Protein AF-A0A848B9R7-F1 (afdb_monomer)

Solvent-accessible surface area (backbone atoms only — not comparable to full-atom values): 5778 Å² total; per-residue (Å²): 103,74,55,54,75,73,64,73,51,66,62,83,71,75,56,70,49,77,46,66,46,96,77,25,33,34,41,40,38,40,32,56,66,95,85,47,75,49,77,49,76,52,71,52,96,68,77,56,64,80,72,81,91,49,97,78,82,62,80,92,69,54,74,67,55,47,51,39,48,76,70,67,61,75,78,91,69,90,72,76,89,70,76,84,81,128

InterPro domains:
  IPR008878 Transposase IS66, Orf2 [NF033819] (2-72)
  IPR008878 Transposase IS66, Orf2 [PF05717] (2-77)
  IPR008878 Transposase IS66, Orf2 [PTHR36455] (2-80)

Foldseek 3Di:
DCCCVPPVDDLPPQDWDWDADPQQQKIWIWHDDPVGIDIDIDGHPDDHQDDDDDPVPDDDDDPVRVVCRVVVPDDPDDDPPDDPDD

pLDDT: mean 77.75, std 14.68, range [44.97, 94.94]

Sequence (86 aa):
GAVEEYIQQEPESGHAFVFFGRSRKMVKILQWQGDGFTIWMKRLESGAFHLPKSAEGRIELSSRELAALLSGIKPHRYYKRYSKKS

Radius of gyration: 14.38 Å; Cα contacts (8 Å, |Δi|>4): 87; chains: 1; bounding box: 37×24×40 Å

Structure (mmCIF, N/CA/C/O backbone):
data_AF-A0A848B9R7-F1
#
_entry.id   AF-A0A848B9R7-F1
#
loop_
_atom_site.group_PDB
_atom_site.id
_atom_site.type_symbol
_atom_site.label_atom_id
_atom_site.label_alt_id
_atom_site.label_comp_id
_atom_site.label_asym_id
_atom_site.label_entity_id
_atom_site.label_seq_id
_atom_site.pdbx_PDB_ins_code
_atom_site.Cartn_x
_atom_site.Cartn_y
_atom_site.Cartn_z
_atom_site.occupancy
_atom_site.B_iso_or_equiv
_atom_site.auth_seq_id
_atom_site.auth_comp_id
_atom_site.auth_asym_id
_atom_site.auth_atom_id
_atom_site.pdbx_PDB_model_num
ATOM 1 N N . GLY A 1 1 ? 0.017 7.086 15.751 1.00 52.72 1 GLY A N 1
ATOM 2 C CA . GLY A 1 1 ? 0.843 6.186 14.902 1.00 52.72 1 GLY A CA 1
ATOM 3 C C . GLY A 1 1 ? 0.758 6.587 13.433 1.00 52.72 1 GLY A C 1
ATOM 4 O O . GLY A 1 1 ? -0.076 7.415 13.104 1.00 52.72 1 GLY A O 1
ATOM 5 N N . ALA A 1 2 ? 1.572 6.020 12.528 1.00 56.38 2 ALA A N 1
ATOM 6 C CA . ALA A 1 2 ? 1.643 6.462 11.118 1.00 56.38 2 ALA A CA 1
ATOM 7 C C . ALA A 1 2 ? 0.290 6.454 10.358 1.00 56.38 2 ALA A C 1
ATOM 9 O O . ALA A 1 2 ? 0.133 7.180 9.382 1.00 56.38 2 ALA A O 1
ATOM 10 N N . VAL A 1 3 ? -0.695 5.666 10.801 1.00 55.53 3 VAL A N 1
ATOM 11 C CA . VAL A 1 3 ? -2.071 5.685 10.264 1.00 55.53 3 VAL A CA 1
ATOM 12 C C . VAL A 1 3 ? -2.795 6.990 10.601 1.00 55.53 3 VAL A C 1
ATOM 14 O O . VAL A 1 3 ? -3.281 7.670 9.700 1.00 55.53 3 VAL A O 1
ATOM 17 N N . GLU A 1 4 ? -2.804 7.377 11.875 1.00 55.56 4 GLU A N 1
ATOM 18 C CA . GLU A 1 4 ? -3.401 8.634 12.346 1.00 55.56 4 GLU A CA 1
ATOM 19 C C . GLU A 1 4 ? -2.660 9.846 11.768 1.00 55.56 4 GLU A C 1
ATOM 21 O O . GLU A 1 4 ? -3.283 10.797 11.307 1.00 55.56 4 GLU A O 1
ATOM 26 N N . GLU A 1 5 ? -1.326 9.781 11.731 1.00 56.72 5 GLU A N 1
ATOM 27 C CA . GLU A 1 5 ? -0.470 10.898 11.321 1.00 56.72 5 GLU A CA 1
ATOM 28 C C . GLU A 1 5 ? -0.540 11.178 9.810 1.00 56.72 5 GLU A C 1
ATOM 30 O O . GLU A 1 5 ? -0.558 12.335 9.396 1.00 56.72 5 GLU A O 1
ATOM 35 N N . TYR A 1 6 ? -0.622 10.137 8.969 1.00 56.00 6 TYR A N 1
ATOM 36 C CA . TYR A 1 6 ? -0.562 10.306 7.512 1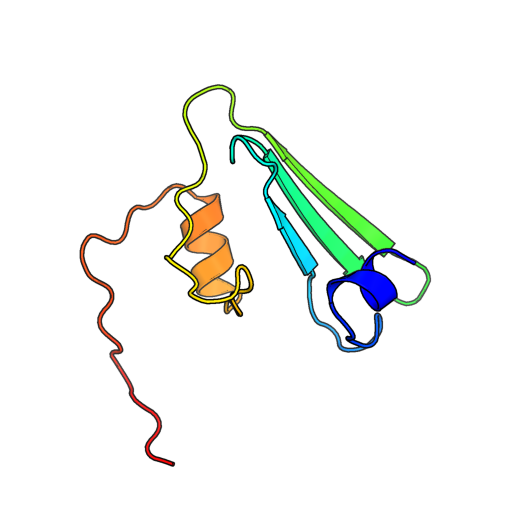.00 56.00 6 TYR A CA 1
ATOM 37 C C . TYR A 1 6 ? -1.898 10.145 6.797 1.00 56.00 6 TYR A C 1
ATOM 39 O O . TYR A 1 6 ? -2.009 10.627 5.664 1.00 56.00 6 TYR A O 1
ATOM 47 N N . ILE A 1 7 ? -2.894 9.482 7.395 1.00 61.25 7 ILE A N 1
ATOM 48 C CA . ILE A 1 7 ? -4.160 9.182 6.708 1.00 61.25 7 ILE A CA 1
ATOM 49 C C . ILE A 1 7 ? -5.385 9.784 7.406 1.00 61.25 7 ILE A C 1
ATOM 51 O O . ILE A 1 7 ? -6.390 9.978 6.730 1.00 61.25 7 ILE A O 1
ATOM 55 N N . GLN A 1 8 ? -5.285 10.220 8.671 1.00 61.97 8 GLN A N 1
ATOM 56 C CA . GLN A 1 8 ? -6.385 10.895 9.389 1.00 61.97 8 GLN A CA 1
ATOM 57 C C . GLN A 1 8 ? -7.701 10.096 9.350 1.00 61.97 8 GLN A C 1
ATOM 59 O O . GLN A 1 8 ? -8.783 10.659 9.203 1.00 61.97 8 GLN A O 1
ATOM 64 N N . GLN A 1 9 ? -7.601 8.770 9.412 1.00 64.38 9 GLN A N 1
ATOM 65 C CA . GLN A 1 9 ? -8.745 7.866 9.412 1.00 64.38 9 GLN A CA 1
ATOM 66 C C . GLN A 1 9 ? -8.632 6.921 10.597 1.00 64.38 9 GLN A C 1
ATOM 68 O O . GLN A 1 9 ? -7.529 6.488 10.943 1.00 64.38 9 GLN A O 1
ATOM 73 N N . GLU A 1 10 ? -9.780 6.598 11.185 1.00 65.19 10 GLU A N 1
ATOM 74 C CA . GLU A 1 10 ? -9.870 5.661 12.300 1.00 65.19 10 GLU A CA 1
ATOM 75 C C . GLU A 1 10 ? -9.354 4.280 11.865 1.00 65.19 10 GLU A C 1
ATOM 77 O O . GLU A 1 10 ? -9.826 3.746 10.852 1.00 65.19 10 GLU A O 1
ATOM 82 N N . PRO A 1 11 ? -8.409 3.666 12.599 1.00 64.62 11 PRO A N 1
ATOM 83 C CA . PRO A 1 11 ? -7.920 2.318 12.309 1.00 64.62 11 PRO A CA 1
ATOM 84 C C . PRO A 1 11 ? -9.037 1.277 12.166 1.00 64.62 11 PRO A C 1
ATOM 86 O O . PRO A 1 11 ? -8.947 0.383 11.329 1.00 64.62 11 PRO A O 1
ATOM 89 N N . GLU A 1 12 ? -10.110 1.432 12.942 1.00 65.44 12 GLU A N 1
ATOM 90 C CA . GLU A 1 12 ? -11.253 0.516 13.020 1.00 65.44 12 GLU A CA 1
ATOM 91 C C . GLU A 1 12 ? -12.298 0.721 11.912 1.00 65.44 12 GLU A C 1
ATOM 93 O O . GLU A 1 12 ? -13.256 -0.040 11.813 1.00 65.44 12 GLU A O 1
ATOM 98 N N . SER A 1 13 ? -12.105 1.705 11.027 1.00 70.19 13 SER A N 1
ATOM 99 C CA . SER A 1 13 ? -13.033 2.045 9.932 1.00 70.19 13 SER A CA 1
ATOM 100 C C . SER A 1 13 ? -13.250 0.932 8.892 1.00 70.19 13 SER A C 1
ATOM 102 O O . SER A 1 13 ? -14.070 1.074 7.986 1.00 70.19 13 SER A O 1
ATOM 104 N N . GLY A 1 14 ? -12.503 -0.173 8.980 1.00 72.19 14 GLY A N 1
ATOM 105 C CA . GLY A 1 14 ? -12.530 -1.274 8.014 1.00 72.19 14 GLY A CA 1
ATOM 106 C C . GLY A 1 14 ? -11.753 -0.986 6.726 1.00 72.19 14 GLY A C 1
ATOM 107 O O . GLY A 1 14 ? -11.666 -1.850 5.850 1.00 72.19 14 GLY A O 1
ATOM 108 N N . HIS A 1 15 ? -11.151 0.200 6.603 1.00 80.25 15 HIS A N 1
ATOM 109 C CA . HIS A 1 15 ? -10.302 0.551 5.474 1.00 80.25 15 HIS A CA 1
ATOM 110 C C . HIS A 1 15 ? -8.929 -0.131 5.559 1.00 80.25 15 HIS A C 1
ATOM 112 O O . HIS A 1 15 ? -8.351 -0.319 6.629 1.00 80.25 15 HIS A O 1
ATOM 118 N N . ALA A 1 16 ? -8.386 -0.480 4.393 1.00 86.19 16 ALA A N 1
ATOM 119 C CA . ALA A 1 16 ? -6.998 -0.896 4.256 1.00 86.19 16 ALA A CA 1
ATOM 120 C C . ALA A 1 16 ? -6.161 0.291 3.773 1.00 86.19 16 ALA A C 1
ATOM 122 O O . ALA A 1 16 ? -6.488 0.941 2.778 1.00 86.19 16 ALA A O 1
ATOM 123 N N . PHE A 1 17 ? -5.046 0.542 4.447 1.00 88.06 17 PHE A N 1
ATOM 124 C CA . PHE A 1 17 ? -4.128 1.619 4.111 1.00 88.06 17 PHE A CA 1
ATOM 125 C C . PHE A 1 17 ? -2.989 1.087 3.251 1.00 88.06 17 PHE A C 1
ATOM 127 O O . PHE A 1 17 ? -2.237 0.204 3.669 1.00 88.06 17 PHE A O 1
ATOM 134 N N . VAL A 1 18 ? -2.860 1.617 2.034 1.00 90.62 18 VAL A N 1
ATOM 135 C CA . VAL A 1 18 ? -1.916 1.115 1.031 1.00 90.62 18 VAL A CA 1
ATOM 136 C C . VAL A 1 18 ? -0.805 2.131 0.794 1.00 90.62 18 VAL A C 1
ATOM 138 O O . VAL A 1 18 ? -1.039 3.230 0.299 1.00 90.62 18 VAL A O 1
ATOM 141 N N . PHE A 1 19 ? 0.429 1.735 1.092 1.00 90.12 19 PHE A N 1
ATOM 142 C CA . PHE A 1 19 ? 1.617 2.569 0.961 1.00 90.12 19 PHE A CA 1
ATOM 143 C C . PHE A 1 19 ? 2.539 2.021 -0.120 1.00 90.12 19 PHE A C 1
ATOM 145 O O . PHE A 1 19 ? 2.981 0.873 -0.056 1.00 90.12 19 PHE A O 1
ATOM 152 N N . PHE A 1 20 ? 2.893 2.866 -1.084 1.00 90.00 20 PHE A N 1
ATOM 153 C CA . PHE A 1 20 ? 3.890 2.544 -2.099 1.00 90.00 20 PHE A CA 1
ATOM 154 C C . PHE A 1 2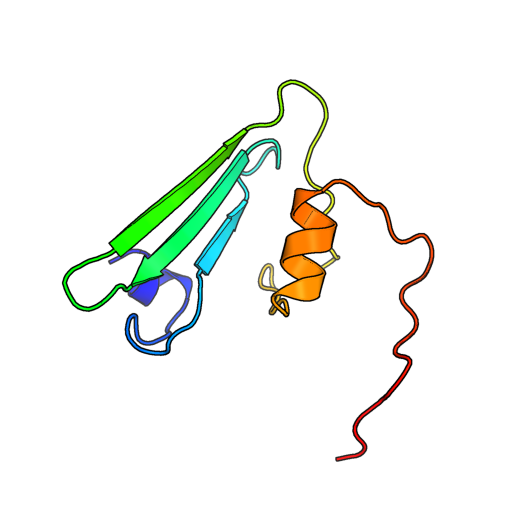0 ? 5.212 3.221 -1.760 1.00 90.00 20 PHE A C 1
ATOM 156 O O . PHE A 1 20 ? 5.256 4.413 -1.463 1.00 90.00 20 PHE A O 1
ATOM 163 N N . GLY A 1 21 ? 6.311 2.468 -1.832 1.00 89.56 21 GLY A N 1
ATOM 164 C CA . GLY A 1 21 ? 7.644 3.048 -1.666 1.00 89.56 21 GLY A CA 1
ATOM 165 C C . GLY A 1 21 ? 7.950 4.085 -2.753 1.00 89.56 21 GLY A C 1
ATOM 166 O O . GLY A 1 21 ? 7.366 4.049 -3.836 1.00 89.56 21 GLY A O 1
ATOM 167 N N . ARG A 1 22 ? 8.926 4.972 -2.516 1.00 87.94 22 ARG A N 1
ATOM 168 C CA . ARG A 1 22 ? 9.310 6.040 -3.466 1.00 87.94 22 ARG A CA 1
ATOM 169 C C . ARG A 1 22 ? 9.646 5.519 -4.871 1.00 87.94 22 ARG A C 1
ATOM 171 O O . ARG A 1 22 ? 9.270 6.135 -5.861 1.00 87.94 22 ARG A O 1
ATOM 178 N N . SER A 1 23 ? 10.307 4.363 -4.963 1.00 90.00 23 SER A N 1
ATOM 179 C CA . SER A 1 23 ? 10.626 3.690 -6.235 1.00 90.00 23 SER A CA 1
ATOM 180 C C . SER A 1 23 ? 9.456 2.905 -6.836 1.00 90.00 23 SER A C 1
ATOM 182 O O . SER A 1 23 ? 9.584 2.346 -7.921 1.00 90.00 23 SER A O 1
ATOM 184 N N . ARG A 1 24 ? 8.336 2.805 -6.110 1.00 91.38 24 ARG A N 1
ATOM 185 C CA . ARG A 1 24 ? 7.139 2.023 -6.444 1.00 91.38 24 ARG A CA 1
ATOM 186 C C . ARG A 1 24 ? 7.416 0.543 -6.722 1.00 91.38 24 ARG A C 1
ATOM 188 O O . ARG A 1 24 ? 6.589 -0.128 -7.316 1.00 91.38 24 ARG A O 1
ATOM 195 N N . LYS A 1 25 ? 8.548 -0.004 -6.273 1.00 94.25 25 LYS A N 1
ATOM 196 C CA . LYS A 1 25 ? 8.852 -1.448 -6.375 1.00 94.25 25 LYS A CA 1
ATOM 197 C C . LYS A 1 25 ? 8.216 -2.281 -5.268 1.00 94.25 25 LYS A C 1
ATOM 199 O O . LYS A 1 25 ? 8.283 -3.504 -5.288 1.00 94.25 25 LYS A O 1
ATOM 204 N N . MET A 1 26 ? 7.665 -1.614 -4.264 1.00 94.81 26 MET A N 1
ATOM 205 C CA . MET A 1 26 ? 7.203 -2.216 -3.028 1.00 94.81 26 MET A CA 1
ATOM 206 C C . MET A 1 26 ? 5.899 -1.561 -2.607 1.00 94.81 26 MET A C 1
ATOM 208 O O . MET A 1 26 ? 5.772 -0.336 -2.689 1.00 94.81 26 MET A O 1
ATOM 212 N N . VAL A 1 27 ? 4.977 -2.390 -2.138 1.00 94.44 27 VAL A N 1
ATOM 213 C CA . VAL A 1 27 ? 3.712 -1.985 -1.539 1.00 94.44 27 VAL A CA 1
ATOM 214 C C . VAL A 1 27 ? 3.580 -2.617 -0.157 1.00 94.44 27 VAL A C 1
ATOM 216 O O . VAL A 1 27 ? 3.978 -3.768 0.043 1.00 94.44 27 VAL A O 1
ATOM 219 N N . LYS A 1 28 ? 3.042 -1.849 0.788 1.00 94.19 28 LYS A N 1
ATOM 220 C CA . LYS A 1 28 ? 2.623 -2.306 2.114 1.00 94.19 28 LYS A CA 1
ATOM 221 C C . LYS A 1 28 ? 1.136 -2.020 2.267 1.00 94.19 28 LYS A C 1
ATOM 223 O O . LYS A 1 28 ? 0.705 -0.913 1.959 1.00 94.19 28 LYS A O 1
ATOM 228 N N . ILE A 1 29 ? 0.376 -3.005 2.721 1.00 92.62 29 ILE A N 1
ATOM 229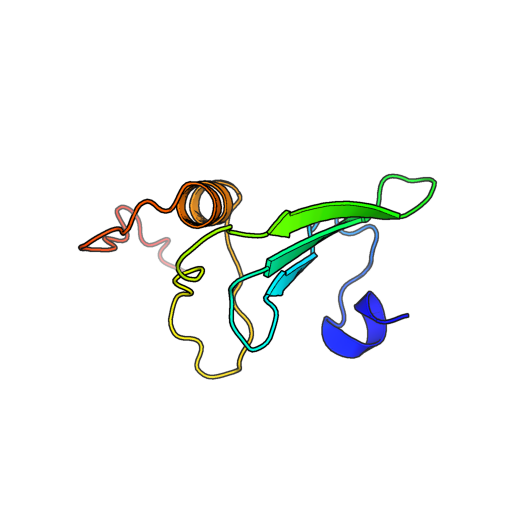 C CA . ILE A 1 29 ? -1.045 -2.884 3.034 1.00 92.62 29 ILE A CA 1
ATOM 230 C C . ILE A 1 29 ? -1.188 -3.122 4.527 1.00 92.62 29 ILE A C 1
ATOM 232 O O . ILE A 1 29 ? -0.738 -4.149 5.030 1.00 92.62 29 ILE A O 1
ATOM 236 N N . LEU A 1 30 ? -1.779 -2.158 5.214 1.00 91.06 30 LEU A N 1
ATOM 237 C CA . LEU A 1 30 ? -1.990 -2.164 6.650 1.00 91.06 30 LEU A CA 1
ATOM 238 C C . LEU A 1 30 ? -3.495 -2.184 6.917 1.00 91.06 30 LEU A C 1
ATOM 240 O O . LEU A 1 30 ? -4.217 -1.341 6.389 1.00 91.06 30 LEU A O 1
ATOM 244 N N . GLN A 1 31 ? -3.961 -3.137 7.716 1.00 88.12 31 GLN A N 1
ATOM 245 C CA . GLN A 1 31 ? -5.375 -3.283 8.059 1.00 88.12 31 GLN A CA 1
ATOM 246 C C . GLN A 1 31 ? -5.517 -3.634 9.537 1.00 88.12 31 GLN A C 1
ATOM 248 O O . GLN A 1 31 ? -4.784 -4.488 10.033 1.00 88.12 31 GLN A O 1
ATOM 253 N N . TRP A 1 32 ? -6.451 -2.992 10.234 1.00 84.75 32 TRP A N 1
ATOM 254 C CA . TRP A 1 32 ? -6.806 -3.365 11.602 1.00 84.75 32 TRP A CA 1
ATOM 255 C C . TRP A 1 32 ? -7.685 -4.622 11.615 1.00 84.75 32 TRP A C 1
ATOM 257 O O . TRP A 1 32 ? -8.595 -4.750 10.797 1.00 84.75 32 TRP A O 1
ATOM 267 N N . GLN A 1 33 ? -7.409 -5.547 12.532 1.00 83.56 33 GLN A N 1
ATOM 268 C CA . GLN A 1 33 ? -8.116 -6.821 12.703 1.00 83.56 33 GLN A CA 1
ATOM 269 C C . GLN A 1 33 ? -8.551 -7.021 14.163 1.00 83.56 33 GLN A C 1
ATOM 271 O O . GLN A 1 33 ? -8.354 -8.079 14.740 1.00 83.56 33 GLN A O 1
ATOM 276 N N . GLY A 1 34 ? -9.151 -5.998 14.777 1.00 80.00 34 GLY A N 1
ATOM 277 C CA . GLY A 1 34 ? -9.755 -6.073 16.115 1.00 80.00 34 GLY A CA 1
ATOM 278 C C . GLY A 1 34 ? -8.751 -6.086 17.272 1.00 80.00 34 GLY A C 1
ATOM 279 O O . GLY A 1 34 ? -8.897 -5.300 18.200 1.00 80.00 34 GLY A O 1
ATOM 280 N N . ASP A 1 35 ? -7.727 -6.934 17.207 1.00 83.69 35 ASP A N 1
ATOM 281 C CA . ASP A 1 35 ? -6.686 -7.101 18.227 1.00 83.69 35 ASP A CA 1
ATOM 282 C C . ASP A 1 35 ? -5.356 -6.420 17.865 1.00 83.69 35 ASP A C 1
ATOM 284 O O . ASP A 1 35 ? -4.434 -6.350 18.681 1.00 83.69 35 ASP A O 1
ATOM 288 N N . GLY A 1 36 ? -5.247 -5.899 16.644 1.00 82.75 36 GLY A N 1
ATOM 289 C CA . GLY A 1 36 ? -4.020 -5.300 16.156 1.00 82.75 36 GLY A CA 1
ATOM 290 C C . GLY A 1 36 ? -4.026 -5.025 14.660 1.00 82.75 36 GLY A C 1
ATOM 291 O O . GLY A 1 36 ? -5.021 -5.186 13.951 1.00 82.75 36 GLY A O 1
ATOM 292 N N . PHE A 1 37 ? -2.864 -4.615 14.158 1.00 84.56 37 PHE A N 1
ATOM 293 C CA . PHE A 1 37 ? -2.647 -4.418 12.733 1.00 84.56 37 PHE A CA 1
ATOM 294 C C . PHE A 1 37 ? -2.071 -5.666 12.068 1.00 84.56 37 PHE A C 1
ATOM 296 O O . PHE A 1 37 ? -1.026 -6.177 12.465 1.00 84.56 37 PHE A O 1
ATOM 303 N N . THR A 1 38 ? -2.681 -6.069 10.958 1.00 89.56 38 THR A N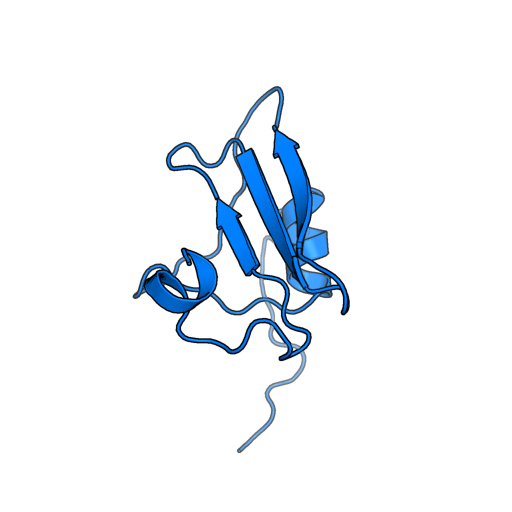 1
ATOM 304 C CA . THR A 1 38 ? -2.085 -6.989 9.991 1.00 89.56 38 THR A CA 1
ATOM 305 C C . THR A 1 38 ? -1.371 -6.204 8.894 1.00 89.56 38 THR A C 1
ATOM 307 O O . THR A 1 38 ? -1.909 -5.235 8.350 1.00 89.56 38 THR A O 1
ATOM 310 N N . ILE A 1 39 ? -0.159 -6.645 8.541 1.00 91.25 39 ILE A N 1
ATOM 311 C CA . ILE A 1 39 ? 0.632 -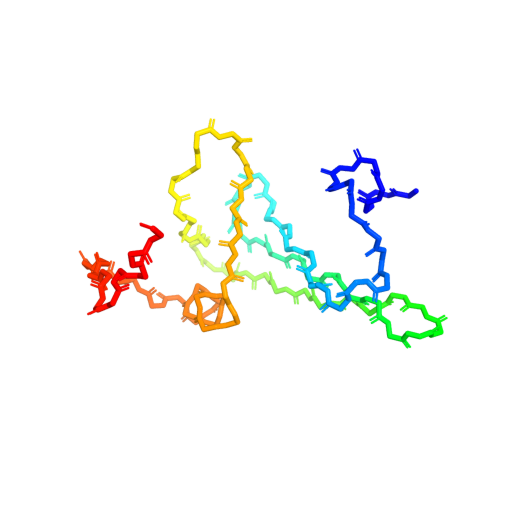6.070 7.448 1.00 91.25 39 ILE A CA 1
ATOM 312 C C . ILE A 1 39 ? 0.832 -7.114 6.358 1.00 91.25 39 ILE A C 1
ATOM 314 O O . ILE A 1 39 ? 1.449 -8.152 6.584 1.00 91.25 39 ILE A O 1
ATOM 318 N N . TRP A 1 40 ? 0.396 -6.787 5.145 1.00 93.56 40 TRP A N 1
ATOM 319 C CA . TRP A 1 40 ? 0.793 -7.498 3.937 1.00 93.56 40 TRP A CA 1
ATOM 320 C C . TRP A 1 40 ? 1.799 -6.675 3.139 1.00 93.56 40 TRP A C 1
ATOM 322 O O . TRP A 1 40 ? 1.693 -5.452 3.029 1.00 93.56 40 TRP A O 1
ATOM 332 N N . MET A 1 41 ? 2.785 -7.344 2.553 1.00 94.94 41 MET A N 1
ATOM 333 C CA . MET A 1 41 ? 3.861 -6.693 1.821 1.00 94.94 41 MET A CA 1
ATOM 334 C C . MET A 1 41 ? 4.184 -7.456 0.543 1.00 94.94 41 MET A C 1
ATOM 336 O O . MET A 1 41 ? 4.362 -8.671 0.561 1.00 94.94 41 MET A O 1
ATOM 340 N N . LYS A 1 42 ? 4.327 -6.722 -0.564 1.00 93.56 42 LYS A N 1
ATOM 341 C CA . LYS A 1 42 ? 4.784 -7.273 -1.844 1.00 93.56 42 LYS A CA 1
ATOM 342 C C . LYS A 1 42 ? 5.877 -6.404 -2.435 1.00 93.56 42 LYS A C 1
ATOM 344 O O . LYS A 1 42 ? 5.732 -5.185 -2.552 1.00 93.56 42 LYS A O 1
ATOM 349 N N . ARG A 1 43 ? 6.963 -7.053 -2.847 1.00 94.38 43 ARG A N 1
ATOM 350 C CA . ARG A 1 43 ? 8.055 -6.461 -3.618 1.00 94.38 43 ARG A CA 1
ATOM 351 C C . ARG A 1 43 ? 8.064 -7.087 -5.008 1.00 94.38 43 ARG A C 1
ATOM 353 O O . ARG A 1 43 ? 7.841 -8.283 -5.146 1.00 94.38 43 ARG A O 1
ATOM 360 N N . LEU A 1 44 ? 8.275 -6.268 -6.029 1.00 93.50 44 LEU A N 1
ATOM 361 C CA . LEU A 1 44 ? 8.492 -6.745 -7.388 1.00 93.50 44 LEU A CA 1
ATOM 362 C C . LEU A 1 44 ? 9.986 -7.011 -7.593 1.00 93.50 44 LEU A C 1
ATOM 364 O O . LEU A 1 44 ? 10.808 -6.145 -7.285 1.00 93.50 44 LEU A O 1
ATOM 368 N N . GLU A 1 45 ? 10.318 -8.172 -8.154 1.00 92.75 45 GLU A N 1
ATOM 369 C CA . GLU A 1 45 ? 11.689 -8.513 -8.567 1.00 92.75 45 GLU A CA 1
ATOM 370 C C . GLU A 1 45 ? 12.180 -7.602 -9.705 1.00 92.75 45 GLU A C 1
ATOM 372 O O . GLU A 1 45 ? 13.348 -7.222 -9.767 1.00 92.75 45 GLU A O 1
ATOM 377 N N . SER A 1 46 ? 11.266 -7.169 -10.579 1.00 90.25 46 SER A N 1
ATOM 378 C CA . SER A 1 46 ? 11.541 -6.235 -11.671 1.00 90.25 46 SER A CA 1
ATOM 379 C C . SER A 1 46 ? 10.361 -5.289 -11.920 1.00 90.25 46 SER A C 1
ATOM 381 O O . SER A 1 46 ? 9.213 -5.592 -11.595 1.00 90.25 46 SER A O 1
ATOM 383 N N . GLY A 1 47 ? 10.645 -4.123 -12.505 1.00 90.06 47 GLY A N 1
ATOM 384 C CA . GLY A 1 47 ? 9.648 -3.091 -12.794 1.00 90.06 47 GLY A CA 1
ATOM 385 C C . GLY A 1 47 ? 9.198 -2.296 -11.565 1.00 90.06 47 GLY A C 1
ATOM 386 O O . GLY A 1 47 ? 9.918 -2.198 -10.571 1.00 90.06 47 GLY A O 1
ATOM 387 N N . ALA A 1 48 ? 8.023 -1.671 -11.669 1.00 91.44 48 ALA A N 1
ATOM 388 C CA . ALA A 1 48 ? 7.403 -0.857 -10.626 1.00 91.44 48 ALA A CA 1
ATOM 389 C C . ALA A 1 48 ? 5.868 -0.883 -10.752 1.00 91.44 48 ALA A C 1
ATOM 391 O O . ALA A 1 48 ? 5.324 -1.050 -11.848 1.00 91.44 48 ALA A O 1
ATOM 392 N N . PHE A 1 49 ? 5.166 -0.684 -9.636 1.00 90.38 49 PHE A N 1
ATOM 393 C CA . PHE A 1 49 ? 3.720 -0.495 -9.608 1.00 90.38 49 PHE A CA 1
ATOM 394 C C . PHE A 1 49 ? 3.336 0.794 -10.345 1.00 90.38 49 PHE A C 1
ATOM 396 O O . PHE A 1 49 ? 3.908 1.867 -10.119 1.00 90.38 49 PHE A O 1
ATOM 403 N N . HIS A 1 50 ? 2.339 0.687 -11.222 1.00 87.31 50 HIS A N 1
ATOM 404 C CA . HIS A 1 50 ? 1.813 1.814 -11.984 1.00 87.31 50 HIS A CA 1
ATOM 405 C C . HIS A 1 50 ? 0.614 2.394 -11.241 1.00 87.31 50 HIS A C 1
ATOM 407 O O . HIS A 1 50 ? -0.489 1.859 -11.304 1.00 87.31 50 HIS A O 1
ATOM 413 N N . LEU A 1 51 ? 0.858 3.479 -10.513 1.00 85.44 51 LEU A N 1
ATOM 414 C CA . LEU A 1 51 ? -0.179 4.183 -9.770 1.00 85.44 51 LEU A CA 1
ATOM 415 C C . LEU A 1 51 ? -0.949 5.134 -10.698 1.00 85.44 51 LEU A C 1
ATOM 417 O O . LEU A 1 51 ? -0.324 5.757 -11.566 1.00 85.44 51 LEU A O 1
ATOM 421 N N . PRO A 1 52 ? -2.270 5.295 -10.505 1.00 80.75 52 PRO A N 1
ATOM 422 C CA . PRO A 1 52 ? -2.992 6.404 -11.109 1.00 80.75 52 PRO A CA 1
ATOM 423 C C . PRO A 1 52 ? -2.360 7.738 -10.686 1.00 80.75 52 PRO A C 1
ATOM 425 O O . PRO A 1 52 ? -1.721 7.842 -9.637 1.00 80.75 52 PRO A O 1
ATOM 428 N N . LYS A 1 53 ? -2.499 8.774 -11.518 1.00 77.81 53 LYS A N 1
ATOM 429 C CA . LYS A 1 53 ? -2.057 10.118 -11.130 1.00 77.81 53 LYS A CA 1
ATOM 430 C C . LYS A 1 53 ? -2.979 10.630 -10.023 1.00 77.81 53 LYS A C 1
ATOM 432 O O . LYS A 1 53 ? -4.193 10.600 -10.186 1.00 77.81 53 LYS A O 1
ATOM 437 N N . SER A 1 54 ? -2.390 11.122 -8.940 1.00 75.69 54 SER A N 1
ATOM 438 C CA . SER A 1 54 ? -3.086 11.895 -7.912 1.00 75.69 54 SER A CA 1
ATOM 439 C C . SER A 1 54 ? -2.590 13.331 -7.954 1.00 75.69 54 SER A C 1
ATOM 441 O O . SER A 1 54 ? -1.386 13.544 -8.099 1.00 75.69 54 SER A O 1
ATOM 443 N N . ALA A 1 55 ? -3.499 14.293 -7.813 1.00 62.38 55 ALA A N 1
ATOM 444 C CA . ALA A 1 55 ? -3.137 15.695 -7.627 1.00 62.38 55 ALA A CA 1
ATOM 445 C C . ALA A 1 55 ? -2.544 15.951 -6.227 1.00 62.38 55 ALA A C 1
ATOM 447 O O . ALA A 1 55 ? -1.673 16.799 -6.079 1.00 62.38 55 ALA A O 1
ATOM 448 N N . GLU A 1 56 ? -2.957 15.170 -5.224 1.00 73.31 56 GLU A N 1
ATOM 449 C CA . GLU A 1 56 ? -2.657 15.407 -3.801 1.00 73.31 56 GLU A CA 1
ATOM 450 C C . GLU A 1 56 ? -1.783 14.304 -3.178 1.00 73.31 56 GLU A C 1
ATOM 452 O O . GLU A 1 56 ? -1.556 14.263 -1.973 1.00 73.31 56 GLU A O 1
ATOM 457 N N . GLY A 1 57 ? -1.306 13.352 -3.985 1.00 72.69 57 GLY A N 1
ATOM 458 C CA . GLY A 1 57 ? -0.511 12.213 -3.511 1.00 72.69 57 GLY A CA 1
ATOM 459 C C . GLY A 1 57 ? -1.309 11.130 -2.771 1.00 72.69 57 GLY A C 1
ATOM 460 O O . GLY A 1 57 ? -0.727 10.118 -2.385 1.00 72.69 57 GLY A O 1
ATOM 461 N N . ARG A 1 58 ? -2.629 11.292 -2.627 1.00 78.00 58 ARG A N 1
ATOM 462 C CA . ARG A 1 58 ? -3.562 10.307 -2.054 1.00 78.00 58 ARG A CA 1
ATOM 463 C C . ARG A 1 58 ? -4.554 9.823 -3.109 1.00 78.00 58 ARG A C 1
ATOM 465 O O . ARG A 1 58 ? -4.945 10.587 -3.991 1.00 78.00 58 ARG A O 1
ATOM 472 N N . ILE A 1 59 ? -4.923 8.546 -3.062 1.00 83.50 59 ILE A N 1
ATOM 473 C CA . ILE A 1 59 ? -5.908 7.946 -3.970 1.00 83.50 59 ILE A CA 1
ATOM 474 C C . ILE A 1 59 ? -6.737 6.962 -3.165 1.00 83.50 59 ILE A C 1
ATOM 476 O O . ILE A 1 59 ? -6.178 6.085 -2.510 1.00 83.50 59 ILE A O 1
ATOM 480 N N . GLU A 1 60 ? -8.052 7.092 -3.249 1.00 85.12 60 GLU A N 1
ATOM 481 C CA . GLU A 1 60 ? -8.964 6.071 -2.760 1.00 85.12 60 GLU A CA 1
ATOM 482 C C . GLU A 1 60 ? -9.151 5.012 -3.850 1.00 85.12 60 GLU A C 1
ATOM 484 O O . GLU A 1 60 ? -9.394 5.339 -5.014 1.00 85.12 60 GLU A O 1
ATOM 489 N N . LEU A 1 61 ? -8.980 3.741 -3.488 1.00 85.88 61 LEU A N 1
ATOM 490 C CA . LEU A 1 61 ? -9.112 2.615 -4.405 1.00 85.88 61 LEU A CA 1
ATOM 491 C C . LEU A 1 61 ? -10.162 1.655 -3.866 1.00 85.88 61 LEU A C 1
ATOM 493 O O . LEU A 1 61 ? -10.097 1.230 -2.713 1.00 85.88 61 LEU A O 1
ATOM 497 N N . SER A 1 62 ? -11.076 1.232 -4.732 1.00 87.81 62 SER A N 1
ATOM 498 C CA . SER A 1 62 ? -11.897 0.058 -4.456 1.00 87.81 62 SER A CA 1
ATOM 499 C C . SER A 1 62 ? -11.028 -1.203 -4.384 1.00 87.81 62 SER A C 1
ATOM 501 O O . SER A 1 62 ? -9.955 -1.287 -4.993 1.00 87.81 62 SER A O 1
ATOM 503 N N . SER A 1 63 ? -11.524 -2.252 -3.721 1.00 85.94 63 SER A N 1
ATOM 504 C CA . SER A 1 63 ? -10.832 -3.548 -3.646 1.00 85.94 63 SER A CA 1
ATOM 505 C C . SER A 1 63 ? -10.492 -4.111 -5.033 1.00 85.94 63 SER A C 1
ATOM 507 O O . SER A 1 63 ? -9.448 -4.735 -5.219 1.00 85.94 63 SER A O 1
ATOM 509 N N . ARG A 1 64 ? -11.341 -3.847 -6.037 1.00 87.50 64 ARG A N 1
ATOM 510 C CA . ARG A 1 64 ? -11.120 -4.269 -7.427 1.00 87.50 64 ARG A CA 1
ATOM 511 C C . ARG A 1 64 ? -9.978 -3.503 -8.092 1.00 87.50 64 ARG A C 1
ATOM 513 O O . ARG A 1 64 ? -9.178 -4.113 -8.799 1.00 87.50 64 ARG A O 1
ATOM 520 N N . GLU A 1 65 ? -9.902 -2.191 -7.893 1.00 87.12 65 GLU A N 1
ATOM 521 C CA . GLU A 1 65 ? -8.817 -1.365 -8.437 1.00 87.12 65 GLU A CA 1
ATOM 522 C C . GLU A 1 65 ? -7.482 -1.719 -7.785 1.00 87.12 65 GLU A C 1
ATOM 524 O O . GLU A 1 65 ? -6.476 -1.852 -8.483 1.00 87.12 65 GLU A O 1
ATOM 529 N N . LEU A 1 66 ? -7.487 -1.971 -6.472 1.00 89.19 66 LEU A N 1
ATOM 530 C CA . LEU A 1 66 ? -6.316 -2.466 -5.760 1.00 89.19 66 LEU A CA 1
ATOM 531 C C . LEU A 1 66 ? -5.866 -3.827 -6.308 1.00 89.19 66 LEU A C 1
ATOM 533 O O . LEU A 1 66 ? -4.696 -3.988 -6.645 1.00 89.19 66 LEU A O 1
ATOM 537 N N . ALA A 1 67 ? -6.778 -4.789 -6.476 1.00 89.50 67 ALA A N 1
ATOM 538 C CA . ALA A 1 67 ? -6.447 -6.097 -7.046 1.00 89.50 67 ALA A CA 1
ATOM 539 C C . ALA A 1 67 ? -5.862 -5.985 -8.466 1.00 89.50 67 ALA A C 1
ATOM 541 O O . ALA A 1 67 ? -4.840 -6.607 -8.770 1.00 89.50 67 ALA A O 1
ATOM 542 N N . ALA A 1 68 ? -6.454 -5.145 -9.322 1.00 87.00 68 ALA A N 1
ATOM 543 C CA . ALA A 1 68 ? -5.937 -4.884 -10.663 1.00 87.00 68 ALA A CA 1
ATOM 544 C C . ALA A 1 68 ? -4.513 -4.308 -10.613 1.00 87.00 68 ALA A C 1
ATOM 546 O O . ALA A 1 68 ? -3.619 -4.806 -11.299 1.00 87.00 68 ALA A O 1
ATOM 547 N N . LEU A 1 69 ? -4.269 -3.335 -9.735 1.00 88.56 69 LEU A N 1
ATOM 548 C CA . LEU A 1 69 ? -2.950 -2.739 -9.547 1.00 88.56 69 LEU A CA 1
ATOM 549 C C . LEU A 1 69 ? -1.917 -3.772 -9.075 1.00 88.56 69 LEU A C 1
ATOM 551 O O . LEU A 1 69 ? -0.816 -3.848 -9.625 1.00 88.56 69 LEU A O 1
ATOM 555 N N . LEU A 1 70 ? -2.275 -4.605 -8.094 1.00 89.62 70 LEU A N 1
ATOM 556 C CA . LEU A 1 70 ? -1.395 -5.638 -7.542 1.00 89.62 70 LEU A CA 1
ATOM 557 C C . LEU A 1 70 ? -1.088 -6.766 -8.536 1.00 89.62 70 LEU A C 1
ATOM 559 O O . LEU A 1 70 ? -0.020 -7.380 -8.439 1.00 89.62 70 LEU A O 1
ATOM 563 N N . SER A 1 71 ? -1.997 -7.034 -9.477 1.00 86.75 71 SER A N 1
ATOM 564 C CA . SER A 1 71 ? -1.819 -8.023 -10.548 1.00 86.75 71 SER A CA 1
ATOM 565 C C . SER A 1 71 ? -0.896 -7.549 -11.677 1.00 86.75 71 SER A C 1
ATOM 567 O O . SER A 1 71 ? -0.424 -8.361 -12.465 1.00 86.75 71 SER A O 1
ATOM 569 N N . GLY A 1 72 ? -0.613 -6.243 -11.758 1.00 75.31 72 GLY A N 1
ATOM 570 C CA . GLY A 1 72 ? 0.189 -5.663 -12.836 1.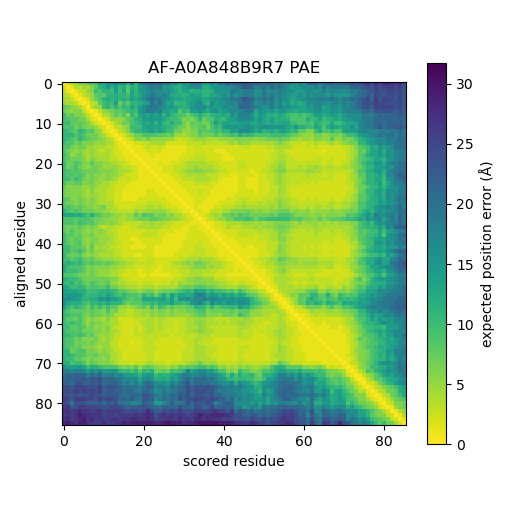00 75.31 72 GLY A CA 1
ATOM 571 C C . GLY A 1 72 ? -0.570 -5.470 -14.153 1.00 75.31 72 GLY A C 1
ATOM 572 O O . GLY A 1 72 ? 0.041 -5.069 -15.146 1.00 75.31 72 GLY A O 1
ATOM 573 N N . ILE A 1 73 ? -1.888 -5.703 -14.177 1.00 70.75 73 ILE A N 1
ATOM 574 C CA . ILE A 1 73 ? -2.735 -5.372 -15.325 1.00 70.75 73 ILE A CA 1
ATOM 575 C C . ILE A 1 73 ? -2.684 -3.856 -15.539 1.00 70.75 73 ILE A C 1
ATOM 577 O O . ILE A 1 73 ? -3.005 -3.075 -14.644 1.00 70.75 73 ILE A O 1
ATOM 581 N N . LYS A 1 74 ? -2.293 -3.434 -16.746 1.00 60.62 74 LYS A N 1
ATOM 582 C CA . LYS A 1 74 ? -2.352 -2.036 -17.183 1.00 60.62 74 LYS A CA 1
ATOM 583 C C . LYS A 1 74 ? -3.675 -1.804 -17.914 1.00 60.62 74 LYS A C 1
ATOM 585 O O . LYS A 1 74 ? -3.776 -2.160 -19.087 1.00 60.62 74 LYS A O 1
ATOM 590 N N . PRO A 1 75 ? -4.703 -1.222 -17.281 1.00 55.94 75 PRO A N 1
ATOM 591 C CA . PRO A 1 75 ? -5.887 -0.808 -18.018 1.00 55.94 75 PRO A CA 1
ATOM 592 C C . PRO A 1 75 ? -5.498 0.309 -18.993 1.00 55.94 75 PRO A C 1
ATOM 594 O O . PRO A 1 75 ? -5.177 1.424 -18.591 1.00 55.94 75 PRO A O 1
ATOM 597 N N . HIS A 1 76 ? -5.526 0.008 -20.292 1.00 56.50 76 HIS A N 1
ATOM 598 C CA . HIS A 1 76 ? -5.272 0.993 -21.348 1.00 56.50 76 HIS A CA 1
ATOM 599 C C . HIS A 1 76 ? -6.323 2.112 -21.383 1.00 56.50 76 HIS A C 1
ATOM 601 O O . HIS A 1 76 ? -6.071 3.177 -21.942 1.00 56.50 76 HIS A O 1
ATOM 607 N N . ARG A 1 77 ? -7.505 1.888 -20.791 1.00 53.12 77 ARG A N 1
ATOM 608 C CA . ARG A 1 77 ? -8.609 2.848 -20.785 1.00 53.12 77 ARG A CA 1
ATOM 609 C C . ARG A 1 77 ? -9.511 2.611 -19.574 1.00 53.12 77 ARG A C 1
ATOM 611 O O . ARG A 1 77 ? -10.171 1.579 -19.480 1.00 53.12 77 ARG A O 1
ATOM 618 N N . TYR A 1 78 ? -9.538 3.563 -18.645 1.00 54.78 78 TYR A N 1
ATOM 619 C CA . TYR A 1 78 ? -10.513 3.570 -17.556 1.00 54.78 78 TYR A CA 1
ATOM 620 C C . TYR A 1 78 ? -11.812 4.187 -18.073 1.00 54.78 78 TYR A C 1
ATOM 622 O O . TYR A 1 78 ? -11.906 5.401 -18.235 1.00 54.78 78 TYR A O 1
ATOM 630 N N . TYR 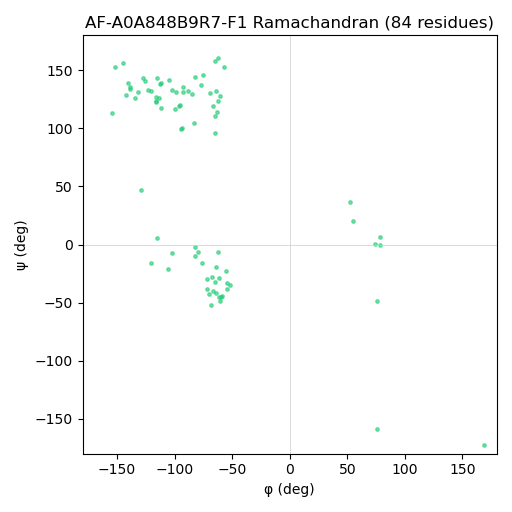A 1 79 ? -12.820 3.361 -18.340 1.00 55.72 79 TYR A N 1
ATOM 631 C CA . TYR A 1 79 ? -14.181 3.851 -18.532 1.00 55.72 79 TYR A CA 1
ATOM 632 C C . TYR A 1 79 ? -14.927 3.733 -17.209 1.00 55.72 79 TYR A C 1
ATOM 634 O O . TYR A 1 79 ? -15.106 2.624 -16.699 1.00 55.72 79 TYR A O 1
ATOM 642 N N . LYS A 1 80 ? -15.420 4.853 -16.668 1.00 53.34 80 LYS A N 1
ATOM 643 C CA . LYS A 1 80 ? -16.492 4.786 -15.670 1.00 53.34 80 LYS A CA 1
ATOM 644 C C . LYS A 1 80 ? -17.719 4.216 -16.375 1.00 53.34 80 LYS A C 1
ATOM 646 O O . LYS A 1 80 ? -18.438 4.942 -17.050 1.00 53.34 80 LYS A O 1
ATOM 651 N N . ARG A 1 81 ? -17.933 2.901 -16.253 1.00 63.53 81 ARG A N 1
ATOM 652 C CA . ARG A 1 81 ? -19.125 2.233 -16.803 1.00 63.53 81 ARG A CA 1
ATOM 653 C C . ARG A 1 81 ? -20.404 2.785 -16.169 1.00 63.53 81 ARG A C 1
ATOM 655 O O . ARG A 1 81 ? -21.435 2.834 -16.825 1.00 63.53 81 ARG A O 1
ATOM 662 N N . TYR A 1 82 ? -20.299 3.248 -14.923 1.00 52.81 82 TYR A N 1
ATOM 663 C CA . TYR A 1 82 ? -21.355 3.939 -14.203 1.00 52.81 82 TYR A CA 1
ATOM 664 C C . TYR A 1 82 ? -20.777 5.177 -13.515 1.00 52.81 82 TYR A C 1
ATOM 666 O O . TYR A 1 82 ? -19.795 5.097 -12.776 1.00 52.81 82 TYR A O 1
ATOM 674 N N . SER A 1 83 ? -21.385 6.330 -13.773 1.00 64.38 83 SER A N 1
ATOM 675 C CA . SER A 1 83 ? -21.258 7.522 -12.941 1.00 64.38 83 SER A CA 1
ATOM 676 C C . SER A 1 83 ? -22.506 7.556 -12.070 1.00 64.38 83 SER A C 1
ATOM 678 O O . SER A 1 83 ? -23.617 7.634 -12.591 1.00 64.38 83 SER A O 1
ATOM 680 N N . LYS A 1 84 ? -22.340 7.454 -10.747 1.00 49.53 84 LYS A N 1
ATOM 681 C CA . LYS A 1 84 ? -23.415 7.829 -9.826 1.0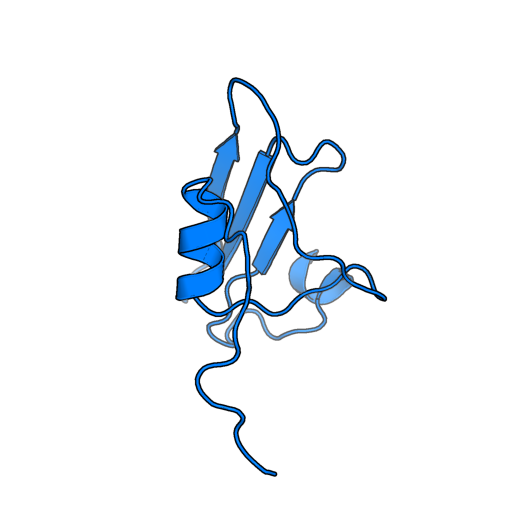0 49.53 84 LYS A CA 1
ATOM 682 C C . LYS A 1 84 ? -23.638 9.330 -10.040 1.00 49.53 84 LYS A C 1
ATOM 684 O O . LYS A 1 84 ? -22.710 10.105 -9.811 1.00 49.53 84 LYS A O 1
ATOM 689 N N . LYS A 1 85 ? -24.806 9.718 -10.559 1.00 44.97 85 LYS A N 1
ATOM 690 C CA . LYS A 1 85 ? -25.271 11.104 -10.463 1.00 44.97 85 LYS A CA 1
ATOM 691 C C . LYS A 1 85 ? -25.529 11.366 -8.981 1.00 44.97 85 LYS A C 1
ATOM 693 O O . LYS A 1 85 ? -26.305 10.625 -8.377 1.00 44.97 85 LYS A O 1
ATOM 698 N N . SER A 1 86 ? -24.810 12.330 -8.416 1.00 51.25 86 SER A N 1
ATOM 699 C CA . SER A 1 86 ? -25.277 13.040 -7.228 1.00 51.25 86 SER A CA 1
ATOM 700 C C . SER A 1 86 ? -26.231 14.142 -7.657 1.00 51.25 86 SER A C 1
ATOM 702 O O . SER A 1 86 ? -26.129 14.571 -8.831 1.00 51.25 86 SER A O 1
#

Organism: NCBI:txid172901

Mean predicted aligned error: 8.88 Å

Secondary structure (DSSP, 8-state):
-HHHHHH-S-GGGSPPEEEE-TTSSEEEEEEE-SSSEEEEEEE-SSS---PPP-SSS-----HHHHHHHHHT---S----S-----

Nearest PDB structures (foldseek):
  3l0x-assembly1_A  TM=4.129E-01  e=7.389E-01  Saccharomyces cerevisiae
  6a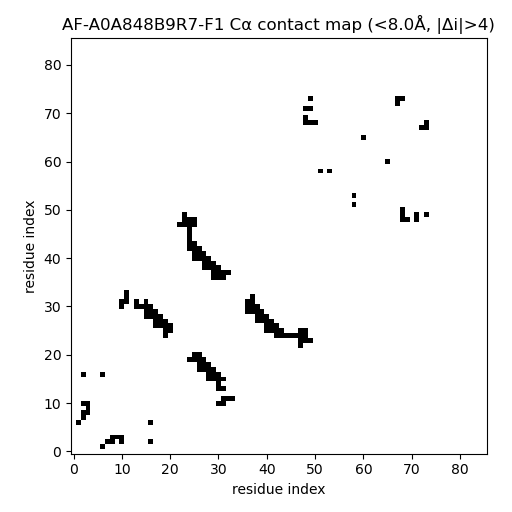nw-assembly3_C  TM=2.489E-01  e=1.233E+00  Shewanella xiamenensis
  7yny-assembly1_H  TM=4.990E-01  e=7.896E+00  Helicoverpa armigera nucleopolyhedrovirus
  3ggr-assembly1_B  TM=3.647E-01  e=7.406E+00  Homo sapiens
  7yny-assembly1_D  TM=3.183E-01  e=3.904E+00  Helicoverpa armigera nucleopolyhedrovirus